Protein AF-A0A9P3HFX2-F1 (afdb_monomer)

Structure (mmCIF, N/CA/C/O backbone):
data_AF-A0A9P3HFX2-F1
#
_entry.id   AF-A0A9P3HFX2-F1
#
loop_
_atom_site.group_PDB
_atom_site.id
_atom_site.type_symbol
_atom_site.label_atom_id
_atom_site.label_alt_id
_atom_site.label_comp_id
_atom_site.label_asym_id
_atom_site.label_entity_id
_atom_site.label_seq_id
_atom_site.pdbx_PDB_ins_code
_atom_site.Cartn_x
_atom_site.Cartn_y
_atom_site.Cartn_z
_atom_site.occupancy
_atom_site.B_iso_or_equiv
_atom_site.auth_seq_id
_atom_site.auth_comp_id
_atom_site.auth_asym_id
_atom_site.auth_atom_id
_atom_site.pdbx_PDB_model_num
ATOM 1 N N . MET A 1 1 ? -32.493 13.112 -14.038 1.00 40.88 1 MET A N 1
ATOM 2 C CA . MET A 1 1 ? -32.419 11.735 -13.510 1.00 40.88 1 MET A CA 1
ATOM 3 C C . MET A 1 1 ? -31.552 11.767 -12.265 1.00 40.88 1 MET A C 1
ATOM 5 O O . MET A 1 1 ? -30.336 11.816 -12.373 1.00 40.88 1 MET A O 1
ATOM 9 N N . ALA A 1 2 ? -32.186 11.888 -11.099 1.00 40.88 2 ALA A N 1
ATOM 10 C CA . ALA A 1 2 ? -31.498 11.857 -9.817 1.00 40.88 2 ALA A CA 1
ATOM 11 C C . ALA A 1 2 ? -31.200 10.393 -9.487 1.00 40.88 2 ALA A C 1
ATOM 13 O O . ALA A 1 2 ? -32.121 9.595 -9.328 1.00 40.88 2 ALA A O 1
ATOM 14 N N . SER A 1 3 ? -29.918 10.034 -9.468 1.00 46.97 3 SER A N 1
ATOM 15 C CA . SER A 1 3 ? -29.491 8.712 -9.027 1.00 46.97 3 SER A CA 1
ATOM 16 C C . SER A 1 3 ? -29.589 8.672 -7.504 1.00 46.97 3 SER A C 1
ATOM 18 O O . SER A 1 3 ? -28.796 9.303 -6.805 1.00 46.97 3 SER A O 1
ATOM 20 N N . SER A 1 4 ? -30.615 7.982 -7.006 1.00 50.59 4 SER A N 1
ATOM 21 C CA . SER A 1 4 ? -30.762 7.591 -5.606 1.00 50.59 4 SER A CA 1
ATOM 22 C C . SER A 1 4 ? -29.589 6.698 -5.200 1.00 50.59 4 SER A C 1
ATOM 24 O O . SER A 1 4 ? -29.595 5.499 -5.465 1.00 50.59 4 SER A O 1
ATOM 26 N N . GLY A 1 5 ? -28.574 7.281 -4.563 1.00 40.09 5 GLY A N 1
ATOM 27 C CA . GLY A 1 5 ? -27.525 6.539 -3.868 1.00 40.09 5 GLY A CA 1
ATOM 28 C C . GLY A 1 5 ? -27.981 6.183 -2.453 1.00 40.09 5 GLY A C 1
ATOM 29 O O . GLY A 1 5 ? -28.254 7.070 -1.649 1.00 40.09 5 GLY A O 1
ATOM 30 N N . CYS A 1 6 ? -28.096 4.888 -2.166 1.00 38.00 6 CYS A N 1
ATOM 31 C CA . CYS A 1 6 ? -28.520 4.309 -0.891 1.00 38.00 6 CYS A CA 1
ATOM 32 C C . CYS A 1 6 ? -27.797 4.901 0.347 1.00 38.00 6 CYS A C 1
ATOM 34 O O . CYS A 1 6 ? -26.566 4.946 0.367 1.00 38.00 6 CYS A O 1
ATOM 36 N N . PRO A 1 7 ? -28.507 5.253 1.437 1.00 47.75 7 PRO A N 1
ATOM 37 C CA . PRO A 1 7 ? -27.913 5.883 2.621 1.00 47.75 7 PRO A CA 1
ATOM 38 C C . PRO A 1 7 ? -27.379 4.878 3.670 1.00 47.75 7 PRO A C 1
ATOM 40 O O . PRO A 1 7 ? -27.636 5.046 4.858 1.00 47.75 7 PRO A O 1
ATOM 43 N N . ALA A 1 8 ? -26.651 3.823 3.272 1.00 46.59 8 ALA A N 1
ATOM 44 C CA . ALA A 1 8 ? -26.233 2.762 4.214 1.00 46.59 8 ALA A CA 1
ATOM 45 C C . ALA A 1 8 ? -24.777 2.250 4.108 1.00 46.59 8 ALA A C 1
ATOM 47 O O . ALA A 1 8 ? -24.352 1.474 4.962 1.00 46.59 8 ALA A O 1
ATOM 48 N N . GLU A 1 9 ? -23.963 2.683 3.137 1.00 49.59 9 GLU A N 1
ATOM 49 C CA . GLU A 1 9 ? -22.568 2.198 3.011 1.00 49.59 9 GLU A CA 1
ATOM 50 C C . GLU A 1 9 ? -21.542 2.921 3.917 1.00 49.59 9 GLU A C 1
ATOM 52 O O . GLU A 1 9 ? -20.346 2.608 3.910 1.00 49.59 9 GLU A O 1
ATOM 57 N N . THR A 1 10 ? -21.993 3.870 4.738 1.00 57.50 10 THR A N 1
ATOM 58 C CA . THR A 1 10 ? -21.158 4.789 5.533 1.00 57.50 10 THR A CA 1
ATOM 59 C C . THR A 1 10 ? -21.077 4.463 7.026 1.00 57.50 10 THR A C 1
ATOM 61 O O . THR A 1 10 ? -20.661 5.316 7.799 1.00 57.50 10 THR A O 1
ATOM 64 N N . GLY A 1 11 ? -21.418 3.245 7.458 1.00 78.12 11 GLY A N 1
ATOM 65 C CA . GLY A 1 11 ? -21.451 2.899 8.888 1.00 78.12 11 GLY A CA 1
ATOM 66 C C . GLY A 1 11 ? -20.106 3.088 9.608 1.00 78.12 11 GLY A C 1
ATOM 67 O O . GLY A 1 11 ? -19.922 4.026 10.374 1.00 78.12 11 GLY A O 1
ATOM 68 N N . TRP A 1 12 ? -19.139 2.206 9.353 1.00 86.50 12 TRP A N 1
ATOM 69 C CA . TRP A 1 12 ? -17.859 2.210 10.080 1.00 86.50 12 TRP A CA 1
ATOM 70 C C . TRP A 1 12 ? -16.815 3.162 9.492 1.00 86.50 12 TRP A C 1
ATOM 72 O O . TRP A 1 12 ? -15.945 3.656 10.205 1.00 86.50 12 TRP A O 1
ATOM 82 N N . ARG A 1 13 ? -16.903 3.457 8.189 1.00 88.44 13 ARG A N 1
ATOM 83 C CA . ARG A 1 13 ? -15.972 4.374 7.515 1.00 88.44 13 ARG A CA 1
ATOM 84 C C . ARG A 1 13 ? -16.062 5.795 8.077 1.00 88.44 13 ARG A C 1
ATOM 86 O O . ARG A 1 13 ? -15.057 6.494 8.087 1.00 88.44 13 ARG A O 1
ATOM 93 N N . ALA A 1 14 ? -17.229 6.197 8.586 1.00 87.25 14 ALA A N 1
ATOM 94 C CA . ALA A 1 14 ? -17.415 7.484 9.252 1.00 87.25 14 ALA A CA 1
ATOM 95 C C . ALA A 1 14 ? -16.695 7.578 10.615 1.00 87.25 14 ALA A C 1
ATOM 97 O O . ALA A 1 14 ? -16.344 8.680 11.030 1.00 87.25 14 ALA A O 1
ATOM 98 N N . GLU A 1 15 ? -16.422 6.451 11.293 1.00 87.69 15 GLU A N 1
ATOM 99 C CA . GLU A 1 15 ? -15.640 6.432 12.546 1.00 87.69 15 GLU A CA 1
ATOM 100 C C . GLU A 1 15 ? -14.139 6.652 12.300 1.00 87.69 15 GLU A C 1
ATOM 102 O O . GLU A 1 15 ? -13.387 7.010 13.211 1.00 87.69 15 GLU A O 1
ATOM 107 N N . ILE A 1 16 ? -13.674 6.439 11.067 1.00 89.31 16 ILE A N 1
ATOM 108 C CA . ILE A 1 16 ? -12.268 6.593 10.720 1.00 89.31 16 ILE A CA 1
ATOM 109 C C . ILE A 1 16 ? -11.947 8.066 10.501 1.00 89.31 16 ILE A C 1
ATOM 111 O O . ILE A 1 16 ? -12.418 8.714 9.568 1.00 89.31 16 ILE A O 1
ATOM 115 N N . ASN A 1 17 ? -11.026 8.580 11.314 1.00 88.31 17 ASN A N 1
ATOM 116 C CA . ASN A 1 17 ? -10.442 9.890 11.076 1.00 88.31 17 ASN A CA 1
ATOM 117 C C . ASN A 1 17 ? -9.564 9.865 9.813 1.00 88.31 17 ASN A C 1
ATOM 119 O O . ASN A 1 17 ? -8.404 9.452 9.868 1.00 88.31 17 ASN A O 1
ATOM 123 N N . ALA A 1 18 ? -10.098 10.372 8.699 1.00 88.00 18 ALA A N 1
ATOM 124 C CA . ALA A 1 18 ? -9.414 10.452 7.407 1.00 88.00 18 ALA A CA 1
ATOM 125 C C . ALA A 1 18 ? -8.102 11.262 7.436 1.00 88.00 18 ALA A C 1
ATOM 127 O O . ALA A 1 18 ? -7.237 11.050 6.591 1.00 88.00 18 ALA A O 1
ATOM 128 N N . LYS A 1 19 ? -7.918 12.161 8.417 1.00 88.44 19 LYS A N 1
ATOM 129 C CA . LYS A 1 19 ? -6.675 12.937 8.581 1.00 88.44 19 LYS A CA 1
ATOM 130 C C . LYS A 1 19 ? -5.540 12.122 9.202 1.00 88.44 19 LYS A C 1
ATOM 132 O O . LYS A 1 19 ? -4.398 12.575 9.220 1.00 88.44 19 LYS A O 1
ATOM 137 N N . ARG A 1 20 ? -5.832 10.947 9.767 1.00 89.88 20 ARG A N 1
ATOM 138 C CA . ARG A 1 20 ? -4.813 10.105 10.391 1.0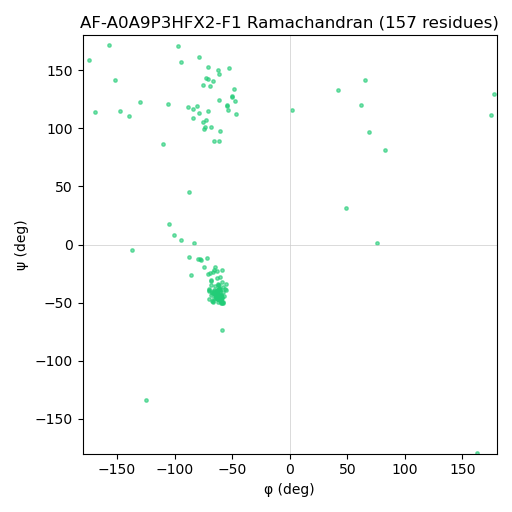0 89.88 20 ARG A CA 1
ATOM 139 C C . ARG A 1 20 ? -3.969 9.408 9.315 1.00 89.88 20 ARG A C 1
ATOM 141 O O . ARG A 1 20 ? -4.534 8.856 8.372 1.00 89.88 20 ARG A O 1
ATOM 148 N N . PRO A 1 21 ? -2.636 9.346 9.477 1.00 90.00 21 PRO A N 1
ATOM 149 C CA . PRO A 1 21 ? -1.768 8.613 8.562 1.00 90.00 21 PRO A CA 1
ATOM 150 C C . PRO A 1 21 ? -2.241 7.176 8.306 1.00 90.00 21 PRO A C 1
ATOM 152 O O . PRO A 1 21 ? -2.532 6.424 9.241 1.00 90.00 21 PRO A O 1
ATOM 155 N N . GLY A 1 22 ? -2.358 6.832 7.022 1.00 89.50 22 GLY A N 1
ATOM 156 C CA . GLY A 1 22 ? -2.805 5.521 6.553 1.00 89.50 22 GLY A CA 1
ATOM 157 C C . GLY A 1 22 ? -4.308 5.246 6.659 1.00 89.50 22 GLY A C 1
ATOM 158 O O . GLY A 1 22 ? -4.741 4.179 6.240 1.00 89.50 22 GLY A O 1
ATOM 159 N N . ALA A 1 23 ? -5.126 6.193 7.138 1.00 91.75 23 ALA A N 1
ATOM 160 C CA . ALA A 1 23 ? -6.588 6.048 7.175 1.00 91.75 23 ALA A CA 1
ATOM 161 C C . ALA A 1 23 ? -7.181 5.759 5.790 1.00 91.75 23 ALA A C 1
ATOM 163 O O . ALA A 1 23 ? -8.093 4.950 5.635 1.00 91.75 23 ALA A O 1
ATOM 164 N N . THR A 1 24 ? -6.620 6.406 4.775 1.00 91.56 24 THR A N 1
ATOM 165 C CA . THR A 1 24 ? -7.019 6.293 3.375 1.00 91.56 24 THR A CA 1
ATOM 166 C C . THR A 1 24 ? -6.886 4.875 2.819 1.00 91.56 24 THR A C 1
ATOM 168 O O . THR A 1 24 ? -7.690 4.514 1.968 1.00 91.56 24 THR A O 1
ATOM 171 N N . TYR A 1 25 ? -5.969 4.043 3.332 1.00 93.06 25 TYR A N 1
ATOM 172 C CA . TYR A 1 25 ? -5.906 2.618 2.975 1.00 93.06 25 TYR A CA 1
ATOM 173 C C . TYR A 1 25 ? -7.214 1.904 3.322 1.00 93.06 25 TYR A C 1
ATOM 175 O O . TYR A 1 25 ? -7.800 1.226 2.485 1.00 93.06 25 TYR A O 1
ATOM 183 N N . PHE A 1 26 ? -7.694 2.089 4.553 1.00 91.75 26 PHE A N 1
ATOM 184 C CA . PHE A 1 26 ? -8.910 1.441 5.038 1.00 91.75 26 PHE A CA 1
ATOM 185 C C . PHE A 1 26 ? -10.159 2.005 4.355 1.00 91.75 26 PHE A C 1
ATOM 187 O O . PHE A 1 26 ? -11.076 1.257 4.022 1.00 91.75 26 PHE A O 1
ATOM 194 N N . LEU A 1 27 ? -10.180 3.318 4.109 1.00 90.69 27 LEU A N 1
ATOM 195 C CA . LEU A 1 27 ? -11.290 3.995 3.436 1.00 90.69 27 LEU A CA 1
ATOM 196 C C . LEU A 1 27 ? -11.408 3.615 1.954 1.00 90.69 27 LEU A C 1
ATOM 198 O O . LEU A 1 27 ? -12.521 3.558 1.439 1.00 90.69 27 LEU A O 1
ATOM 202 N N . ALA A 1 28 ? -10.290 3.319 1.285 1.00 89.38 28 ALA A N 1
ATOM 203 C CA . ALA A 1 28 ? -10.265 2.914 -0.121 1.00 89.38 28 ALA A CA 1
ATOM 204 C C . ALA A 1 28 ? -10.804 1.493 -0.364 1.00 89.38 28 ALA A C 1
ATOM 206 O O . ALA A 1 28 ? -11.054 1.115 -1.509 1.00 89.38 28 ALA A O 1
ATOM 207 N N . GLN A 1 29 ? -11.004 0.687 0.683 1.00 87.50 29 GLN A N 1
ATOM 208 C CA . GLN A 1 29 ? -11.530 -0.667 0.529 1.00 87.50 29 GLN A CA 1
ATOM 209 C C . GLN A 1 29 ? -13.021 -0.607 0.210 1.00 87.50 29 GLN A C 1
ATOM 211 O O . GLN A 1 29 ? -13.828 -0.418 1.112 1.00 87.50 29 GLN A O 1
ATOM 216 N N . GLY A 1 30 ? -13.397 -0.773 -1.060 1.00 74.56 30 GLY A N 1
ATOM 217 C CA . GLY A 1 30 ? -14.795 -0.740 -1.515 1.00 74.56 30 GLY A CA 1
ATOM 218 C C . GLY A 1 30 ? -15.601 -2.016 -1.237 1.00 74.56 30 GLY A C 1
ATOM 219 O O . GLY A 1 30 ? -16.820 -1.995 -1.340 1.00 74.56 30 GLY A O 1
ATOM 220 N N . GLY A 1 31 ? -14.943 -3.117 -0.860 1.00 79.44 31 GLY A N 1
ATOM 221 C CA . GLY A 1 31 ? -15.574 -4.431 -0.693 1.00 79.44 31 GLY A CA 1
ATOM 222 C C . GLY A 1 31 ? -15.351 -5.049 0.686 1.00 79.44 31 GLY A C 1
ATOM 223 O O . GLY A 1 31 ? -15.500 -4.396 1.719 1.00 79.44 31 GLY A O 1
ATOM 224 N N . ARG A 1 32 ? -14.990 -6.339 0.708 1.00 81.88 32 ARG A N 1
ATOM 225 C CA . ARG A 1 32 ? -14.655 -7.043 1.949 1.00 81.88 32 ARG A CA 1
ATOM 226 C C . ARG A 1 32 ? -13.446 -6.382 2.604 1.00 81.88 32 ARG A C 1
ATOM 228 O O . ARG A 1 32 ? -12.377 -6.312 2.011 1.00 81.88 32 ARG A O 1
ATOM 235 N N . LEU A 1 33 ? -13.637 -5.982 3.852 1.00 87.00 33 LEU A N 1
ATOM 236 C CA . LEU A 1 33 ? -12.595 -5.500 4.745 1.00 87.00 33 LEU A CA 1
ATOM 237 C C . LEU A 1 33 ? -11.452 -6.521 4.850 1.00 87.00 33 LEU A C 1
ATOM 239 O O . LEU A 1 33 ? -11.669 -7.659 5.281 1.00 87.00 33 LEU A O 1
ATOM 243 N N . ARG A 1 34 ? -10.245 -6.115 4.453 1.00 90.69 34 ARG A N 1
ATOM 244 C CA . ARG A 1 34 ? -9.019 -6.919 4.526 1.00 90.69 34 ARG A CA 1
ATOM 245 C C . ARG A 1 34 ? -7.930 -6.099 5.191 1.00 90.69 34 ARG A C 1
ATOM 247 O O . ARG A 1 34 ? -7.592 -5.016 4.739 1.00 90.69 34 ARG A O 1
ATOM 254 N N . PHE A 1 35 ? -7.382 -6.613 6.280 1.00 94.00 35 PHE A N 1
ATOM 255 C CA . PHE A 1 35 ? -6.278 -5.969 6.976 1.00 94.00 35 PHE A CA 1
ATOM 256 C C . PHE A 1 35 ? -5.020 -6.802 6.776 1.00 94.00 35 PHE A C 1
ATOM 258 O O . PHE A 1 35 ? -4.706 -7.677 7.587 1.00 94.00 35 PHE A O 1
ATOM 265 N N . ASP A 1 36 ? -4.327 -6.540 5.670 1.00 93.81 36 ASP A N 1
ATOM 266 C CA . ASP A 1 36 ? -3.071 -7.202 5.340 1.00 93.81 36 ASP A CA 1
ATOM 267 C C . ASP A 1 36 ? -1.894 -6.235 5.554 1.00 93.81 36 ASP A C 1
ATOM 269 O O . ASP A 1 36 ? -1.858 -5.167 4.935 1.00 93.81 36 ASP A O 1
ATOM 273 N N . PRO A 1 37 ? -0.921 -6.568 6.423 1.00 94.12 37 PRO A N 1
ATOM 274 C CA . PRO A 1 37 ? 0.261 -5.736 6.593 1.00 94.12 37 PRO A CA 1
ATOM 275 C C . PRO A 1 37 ? 1.059 -5.556 5.295 1.00 94.12 37 PRO A C 1
ATOM 277 O O . PRO A 1 37 ? 1.638 -4.489 5.124 1.00 94.12 37 PRO A O 1
ATOM 280 N N . ALA A 1 38 ? 1.099 -6.540 4.389 1.00 92.06 38 ALA A N 1
ATOM 281 C CA . ALA A 1 38 ? 1.837 -6.425 3.129 1.00 92.06 38 ALA A CA 1
ATOM 282 C C . ALA A 1 38 ? 1.210 -5.369 2.207 1.00 92.06 38 ALA A C 1
ATOM 284 O O . ALA A 1 38 ? 1.902 -4.449 1.772 1.00 92.06 38 ALA A O 1
ATOM 285 N N . GLU A 1 39 ? -0.110 -5.437 2.002 1.00 92.25 39 GLU A N 1
ATOM 286 C CA . GLU A 1 39 ? -0.853 -4.432 1.229 1.00 92.25 39 GLU A CA 1
ATOM 287 C C . GLU A 1 39 ? -0.748 -3.043 1.873 1.00 92.25 39 GLU A C 1
ATOM 289 O O . GLU A 1 39 ? -0.625 -2.033 1.182 1.00 92.25 39 GLU A O 1
ATOM 294 N N . TYR A 1 40 ? -0.763 -2.971 3.208 1.00 93.81 40 TYR A N 1
ATOM 295 C CA . TYR A 1 40 ? -0.601 -1.706 3.918 1.00 93.81 40 TYR A CA 1
ATOM 296 C C . TYR A 1 40 ? 0.787 -1.090 3.713 1.00 93.81 40 TYR A C 1
ATOM 298 O O . TYR A 1 40 ? 0.901 0.122 3.524 1.00 93.81 40 TYR A O 1
ATOM 306 N N . ILE A 1 41 ? 1.850 -1.902 3.746 1.00 92.75 41 ILE A N 1
ATOM 307 C CA . ILE A 1 41 ? 3.221 -1.441 3.485 1.00 92.75 41 ILE A CA 1
ATOM 308 C C . ILE A 1 41 ? 3.331 -0.904 2.059 1.00 92.75 41 ILE A C 1
ATOM 310 O O . ILE A 1 41 ? 3.850 0.198 1.864 1.00 92.75 41 ILE A O 1
ATOM 314 N N . GLU A 1 42 ? 2.804 -1.646 1.087 1.00 90.81 42 GLU A N 1
ATOM 315 C CA . GLU A 1 42 ? 2.784 -1.242 -0.317 1.00 90.81 42 GLU A CA 1
ATOM 316 C C . GLU A 1 42 ? 2.014 0.070 -0.508 1.00 90.81 42 GLU A C 1
ATOM 318 O O . GLU A 1 42 ? 2.549 1.021 -1.079 1.00 90.81 42 GLU A O 1
ATOM 323 N N . TYR A 1 43 ? 0.817 0.182 0.075 1.00 90.88 43 TYR A N 1
ATOM 324 C CA . TYR A 1 43 ? 0.016 1.406 0.039 1.00 90.88 43 TYR A CA 1
ATOM 325 C C . 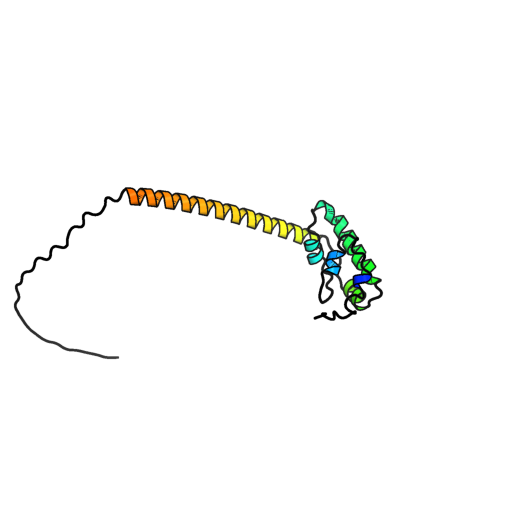TYR A 1 43 ? 0.762 2.611 0.617 1.00 90.88 43 TYR A C 1
ATOM 327 O O . TYR A 1 43 ? 0.724 3.710 0.062 1.00 90.88 43 TYR A O 1
ATOM 335 N N . ARG A 1 44 ? 1.432 2.430 1.760 1.00 89.06 44 ARG A N 1
ATOM 336 C CA . ARG A 1 44 ? 2.153 3.526 2.412 1.00 89.06 44 ARG A CA 1
ATOM 337 C C . ARG A 1 44 ? 3.400 3.922 1.624 1.00 89.06 44 ARG A C 1
ATOM 339 O O . ARG A 1 44 ? 3.801 5.077 1.737 1.00 89.06 44 ARG A O 1
ATOM 346 N N . SER A 1 45 ? 3.969 3.009 0.827 1.00 81.88 45 SER A N 1
ATOM 347 C CA . SER A 1 45 ? 5.086 3.262 -0.096 1.00 81.88 45 SER A CA 1
ATOM 348 C C . SER A 1 45 ? 6.260 4.020 0.546 1.00 81.88 45 SER A C 1
ATOM 350 O O . SER A 1 45 ? 6.958 4.791 -0.110 1.00 81.88 45 SER A O 1
ATOM 352 N N . LEU A 1 46 ? 6.486 3.819 1.848 1.00 70.56 46 LEU A N 1
ATOM 353 C CA . LEU A 1 46 ? 7.410 4.660 2.602 1.00 70.56 46 LEU A CA 1
ATOM 354 C C . LEU A 1 46 ? 8.882 4.291 2.369 1.00 70.56 46 LEU A C 1
ATOM 356 O O . LEU A 1 46 ? 9.235 3.191 1.931 1.00 70.56 46 LEU A O 1
ATOM 360 N N . GLU A 1 47 ? 9.752 5.241 2.703 1.00 70.38 47 GLU A N 1
ATOM 361 C CA . GLU A 1 47 ? 11.196 5.044 2.785 1.00 70.38 47 GLU A CA 1
ATOM 362 C C . GLU A 1 47 ? 11.582 4.175 3.991 1.00 70.38 47 GLU A C 1
ATOM 364 O O . GLU A 1 47 ? 10.898 4.154 5.022 1.00 70.38 47 GLU A O 1
ATOM 369 N N . ARG A 1 48 ? 12.719 3.476 3.872 1.00 67.75 48 ARG A N 1
ATOM 370 C CA . ARG A 1 48 ? 13.188 2.459 4.833 1.00 67.75 48 ARG A CA 1
ATOM 371 C C . ARG A 1 48 ? 13.308 2.974 6.271 1.00 67.75 48 ARG A C 1
ATOM 373 O O . ARG A 1 48 ? 13.013 2.242 7.220 1.00 67.75 48 ARG A O 1
ATOM 380 N N . GLU A 1 49 ? 13.669 4.242 6.422 1.00 63.53 49 GLU A N 1
ATOM 381 C CA . GLU A 1 49 ? 13.883 4.939 7.697 1.00 63.53 49 GLU A CA 1
ATOM 382 C C . GLU A 1 49 ? 12.602 5.065 8.539 1.00 63.53 49 GLU A C 1
ATOM 384 O O . GLU A 1 49 ? 12.650 5.189 9.761 1.00 63.53 49 GLU A O 1
ATOM 389 N N . SER A 1 50 ? 11.432 4.929 7.913 1.00 81.19 50 SER A N 1
ATOM 390 C CA . SER A 1 50 ? 10.128 5.041 8.576 1.00 81.19 50 SER A CA 1
ATOM 391 C C . SER A 1 50 ? 9.524 3.700 9.029 1.00 81.19 50 SER A C 1
ATOM 393 O O . SER A 1 50 ? 8.406 3.660 9.548 1.00 81.19 50 SER A O 1
ATOM 395 N N . SER A 1 51 ? 10.245 2.586 8.867 1.00 84.44 51 SER A N 1
ATOM 396 C CA . SER A 1 51 ? 9.754 1.226 9.157 1.00 84.44 51 SER A CA 1
ATOM 397 C C . SER A 1 51 ? 9.225 1.037 10.589 1.00 84.44 51 SER A C 1
ATOM 399 O O . SER A 1 51 ? 8.189 0.399 10.800 1.00 84.44 51 SER A O 1
ATOM 401 N N . VAL A 1 52 ? 9.882 1.641 11.585 1.00 85.88 52 VAL A N 1
ATOM 402 C CA . VAL A 1 52 ? 9.427 1.622 12.988 1.00 85.88 52 VAL A CA 1
ATOM 403 C C . VAL A 1 52 ? 8.111 2.384 13.151 1.00 85.88 52 VAL A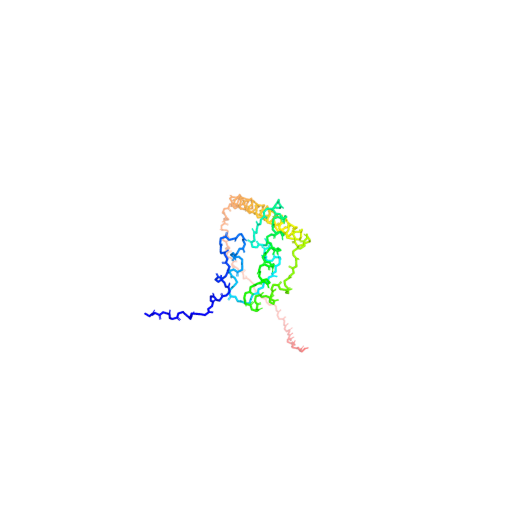 C 1
ATOM 405 O O . VAL A 1 52 ? 7.201 1.916 13.843 1.00 85.88 52 VAL A O 1
ATOM 408 N N . THR A 1 53 ? 7.989 3.540 12.496 1.00 88.81 53 THR A N 1
ATOM 409 C CA . THR A 1 53 ? 6.765 4.348 12.487 1.00 88.81 53 THR A CA 1
ATOM 410 C C . THR A 1 53 ? 5.616 3.563 11.875 1.00 88.81 53 THR A C 1
ATOM 412 O O . THR A 1 53 ? 4.548 3.496 12.476 1.00 88.81 53 THR A O 1
ATOM 415 N N . LEU A 1 54 ? 5.855 2.884 10.754 1.00 91.12 54 LEU A N 1
ATOM 416 C CA . LEU A 1 54 ? 4.848 2.091 10.057 1.00 91.12 54 LEU A CA 1
ATOM 417 C C . LEU A 1 54 ? 4.322 0.928 10.910 1.00 91.12 54 LEU A C 1
ATOM 419 O O . LEU A 1 54 ? 3.111 0.737 11.025 1.00 91.12 54 LEU A O 1
ATOM 423 N N . ARG A 1 55 ? 5.212 0.202 11.599 1.00 92.12 55 ARG A N 1
ATOM 424 C CA . ARG A 1 55 ? 4.809 -0.863 12.535 1.00 92.12 55 ARG A CA 1
ATOM 425 C C . ARG A 1 55 ? 3.968 -0.332 13.691 1.00 92.12 55 ARG A C 1
ATOM 427 O O . ARG A 1 55 ? 2.968 -0.953 14.058 1.00 92.12 55 ARG A O 1
ATOM 434 N N . ARG A 1 56 ? 4.360 0.805 14.278 1.00 92.69 56 ARG A N 1
ATOM 435 C CA . ARG A 1 56 ? 3.598 1.454 15.360 1.00 92.69 56 ARG A CA 1
ATOM 436 C C . ARG A 1 56 ? 2.238 1.939 14.866 1.00 92.69 56 ARG A C 1
ATOM 438 O O . ARG A 1 56 ? 1.242 1.734 15.553 1.00 92.69 56 ARG A O 1
ATOM 445 N N . GLU A 1 57 ? 2.197 2.544 13.685 1.00 93.88 57 GLU A N 1
ATOM 446 C CA . GLU A 1 57 ? 0.984 3.025 13.023 1.00 93.88 57 GLU A CA 1
ATOM 447 C C . GLU A 1 57 ? 0.003 1.871 12.782 1.00 93.88 57 GLU A C 1
ATOM 449 O O . GLU A 1 57 ? -1.142 1.950 13.229 1.00 93.88 57 GLU A O 1
ATOM 454 N N . TRP A 1 58 ? 0.471 0.766 12.190 1.00 95.25 58 TRP A N 1
ATOM 455 C CA . TRP A 1 58 ? -0.321 -0.446 11.962 1.00 95.25 58 TRP A CA 1
ATOM 456 C C . TRP A 1 58 ? -0.854 -1.048 13.263 1.00 95.25 58 TRP A C 1
ATOM 458 O O . TRP A 1 58 ? -2.050 -1.298 13.400 1.00 95.25 58 TRP A O 1
ATOM 468 N N . ALA A 1 59 ? 0.012 -1.226 14.265 1.00 95.31 59 ALA A N 1
ATOM 469 C CA . ALA A 1 59 ? -0.399 -1.759 15.562 1.00 95.31 59 ALA A CA 1
ATOM 470 C C . ALA A 1 59 ? -1.429 -0.857 16.258 1.00 95.31 59 ALA A C 1
ATOM 472 O O . ALA A 1 59 ? -2.328 -1.348 16.944 1.00 95.31 59 ALA A O 1
ATOM 473 N N . LYS A 1 60 ? -1.311 0.465 16.088 1.00 95.31 60 LYS A N 1
ATOM 474 C CA . LYS A 1 60 ? -2.293 1.424 16.592 1.00 95.31 60 LYS A CA 1
ATOM 475 C C . LYS A 1 60 ? -3.615 1.289 15.836 1.00 95.31 60 LYS A C 1
ATOM 477 O O . LYS A 1 60 ? -4.657 1.269 16.474 1.00 95.31 60 LYS A O 1
ATOM 482 N N . TRP A 1 61 ? -3.590 1.147 14.511 1.00 95.44 61 TRP A N 1
ATOM 483 C CA . TRP A 1 61 ? -4.804 0.919 13.721 1.00 95.44 61 TRP A CA 1
ATOM 484 C C . TRP A 1 61 ? -5.541 -0.346 14.145 1.00 95.44 61 TRP A C 1
ATOM 486 O O . TRP A 1 61 ? -6.722 -0.264 14.456 1.00 95.44 61 TRP A O 1
ATOM 496 N N . LEU A 1 62 ? -4.853 -1.484 14.254 1.00 95.88 62 LEU A N 1
ATOM 497 C CA . LEU A 1 62 ? -5.491 -2.733 14.682 1.00 95.88 62 LEU A CA 1
ATOM 498 C C . LEU A 1 62 ? -6.093 -2.635 16.087 1.00 95.88 62 LEU A C 1
ATOM 500 O O . LEU A 1 62 ? -7.172 -3.164 16.333 1.00 95.88 62 LEU A O 1
ATOM 504 N N . ARG A 1 63 ? -5.422 -1.933 17.007 1.00 95.81 63 ARG A N 1
ATOM 505 C CA . ARG A 1 63 ? -5.943 -1.694 18.358 1.00 95.81 63 ARG A CA 1
ATOM 506 C C . ARG A 1 63 ? -7.226 -0.871 18.336 1.00 95.81 63 ARG A C 1
ATOM 508 O O . ARG A 1 63 ? -8.182 -1.233 19.009 1.00 95.81 63 ARG A O 1
ATOM 515 N N . ASP A 1 64 ? -7.240 0.212 17.570 1.00 94.50 64 ASP A N 1
ATOM 516 C CA . ASP A 1 64 ? -8.390 1.111 17.513 1.00 94.50 64 ASP A CA 1
ATOM 517 C C . ASP A 1 64 ? -9.569 0.442 16.790 1.00 94.50 64 ASP A C 1
ATOM 519 O O . ASP A 1 64 ? -10.701 0.508 17.258 1.00 94.50 64 ASP A O 1
ATOM 523 N N . LEU A 1 65 ? -9.300 -0.295 15.707 1.00 93.44 65 LEU A N 1
ATOM 524 C CA . LEU A 1 65 ? -10.312 -1.040 14.950 1.00 93.44 65 LEU A CA 1
ATOM 525 C C . LEU A 1 65 ? -10.879 -2.232 15.740 1.00 93.44 65 LEU A C 1
ATOM 527 O O . LEU A 1 65 ? -12.061 -2.540 15.606 1.00 93.44 65 LEU A O 1
ATOM 531 N N . ASN A 1 66 ? -10.089 -2.853 16.624 1.00 94.88 66 ASN A N 1
ATOM 532 C CA . ASN A 1 66 ? -10.587 -3.853 17.579 1.00 94.88 66 ASN A CA 1
ATOM 533 C C . ASN A 1 66 ? -11.605 -3.281 18.574 1.00 94.88 66 ASN A C 1
ATOM 535 O O . ASN A 1 66 ? -12.413 -4.037 19.108 1.00 94.88 66 ASN A O 1
ATOM 539 N N . ASN A 1 67 ? -11.593 -1.966 18.793 1.00 93.50 67 ASN A N 1
ATOM 540 C CA . ASN A 1 67 ? -12.534 -1.266 19.663 1.00 93.50 67 ASN A CA 1
ATOM 541 C C . ASN A 1 67 ? -13.663 -0.566 18.884 1.00 93.50 67 ASN A C 1
ATOM 543 O O . ASN A 1 67 ? -14.431 0.181 19.484 1.00 93.50 67 ASN A O 1
ATOM 547 N N . SER A 1 68 ? -13.779 -0.781 17.567 1.00 93.06 68 SER A N 1
ATOM 548 C CA . SER A 1 68 ? -14.863 -0.195 16.766 1.00 93.06 68 SER A CA 1
ATOM 549 C C . SER A 1 68 ? -16.230 -0.692 17.242 1.00 93.06 68 SER A C 1
ATOM 551 O O . SER A 1 68 ? -16.365 -1.829 17.706 1.00 93.06 68 SER A O 1
ATOM 553 N N . SER A 1 69 ? -17.271 0.128 17.084 1.00 93.44 69 SER A N 1
ATOM 554 C CA . SER A 1 69 ? -18.651 -0.268 17.391 1.00 93.44 69 SER A CA 1
ATOM 555 C C . SER A 1 69 ? -19.161 -1.379 16.455 1.00 93.44 69 SER A C 1
ATOM 557 O O . SER A 1 69 ? -20.023 -2.181 16.832 1.00 93.44 69 SER A O 1
ATOM 559 N N . PHE A 1 70 ? -18.546 -1.525 15.279 1.00 91.50 70 PHE A N 1
ATOM 560 C CA . PHE A 1 70 ? -18.957 -2.451 14.233 1.00 91.50 70 PHE A CA 1
ATOM 561 C C . PHE A 1 70 ? -18.318 -3.833 14.384 1.00 91.50 70 PHE A C 1
ATOM 563 O O . PHE A 1 70 ? -17.104 -4.007 14.275 1.00 91.50 70 PHE A O 1
ATOM 570 N N . GLU A 1 71 ? -19.152 -4.858 14.565 1.00 92.75 71 GLU A N 1
ATOM 571 C CA . GLU A 1 71 ? -18.677 -6.220 14.822 1.00 92.75 71 GLU A CA 1
ATOM 572 C C . GLU A 1 71 ? -17.804 -6.780 13.692 1.00 92.75 71 GLU A C 1
ATOM 574 O O . GLU A 1 71 ? -16.754 -7.365 13.953 1.00 92.75 71 GLU A O 1
ATOM 579 N N . HIS A 1 72 ? -18.198 -6.575 12.433 1.00 91.44 72 HIS A N 1
ATOM 580 C CA . HIS A 1 72 ? -17.425 -7.057 11.289 1.00 91.44 72 HIS A CA 1
ATOM 581 C C . HIS A 1 72 ? -16.027 -6.414 11.223 1.00 91.44 72 HIS A C 1
ATOM 583 O O . HIS A 1 72 ? -15.071 -7.098 10.869 1.00 91.44 72 HIS A O 1
ATOM 589 N N . VAL A 1 73 ? -15.881 -5.146 11.632 1.00 93.19 73 VAL A N 1
ATOM 590 C CA . VAL A 1 73 ? -14.578 -4.465 11.731 1.00 93.19 73 VAL A CA 1
ATOM 591 C C . VAL A 1 73 ? -13.735 -5.091 12.833 1.00 93.19 73 VAL A C 1
ATOM 593 O O . VAL A 1 73 ? -12.589 -5.458 12.575 1.00 93.19 73 VAL A O 1
ATOM 596 N N . ARG A 1 74 ? -14.309 -5.289 14.029 1.00 95.31 74 ARG A N 1
ATOM 597 C CA . ARG A 1 74 ? -13.609 -5.932 15.152 1.00 95.31 74 ARG A CA 1
ATOM 598 C C . ARG A 1 74 ? -13.141 -7.340 14.801 1.00 95.31 74 ARG A C 1
ATOM 600 O O . ARG A 1 74 ? -11.992 -7.681 15.057 1.00 95.31 74 ARG A O 1
ATOM 607 N N . ARG A 1 75 ? -14.001 -8.157 14.181 1.00 94.44 75 ARG A N 1
ATOM 608 C CA . ARG A 1 75 ? -13.643 -9.523 13.764 1.00 94.44 75 ARG A CA 1
ATOM 609 C C . ARG A 1 75 ? -12.486 -9.512 12.761 1.00 94.44 75 ARG A C 1
ATOM 611 O O . ARG A 1 75 ? -11.554 -10.298 12.910 1.00 94.44 75 ARG A O 1
ATOM 618 N N . THR A 1 76 ? -12.509 -8.612 11.776 1.00 94.12 76 THR A N 1
ATOM 619 C CA . THR A 1 76 ? -11.409 -8.488 10.805 1.00 94.12 76 THR A CA 1
ATOM 620 C C . THR A 1 76 ? -10.126 -7.975 11.465 1.00 94.12 76 THR A C 1
ATOM 622 O O . THR A 1 76 ? -9.055 -8.498 11.173 1.00 94.12 76 THR A O 1
ATOM 625 N N . ALA A 1 77 ? -10.211 -7.004 12.380 1.00 94.62 77 ALA A N 1
ATOM 626 C CA . ALA A 1 77 ? -9.070 -6.479 13.142 1.00 94.62 77 ALA A CA 1
ATOM 627 C C . ALA A 1 77 ? -8.429 -7.546 14.036 1.00 94.62 77 ALA A C 1
ATOM 629 O O . ALA A 1 77 ? -7.203 -7.648 14.082 1.00 94.62 77 ALA A O 1
ATOM 630 N N . ALA A 1 78 ? -9.240 -8.389 14.672 1.00 94.69 78 ALA A N 1
ATOM 631 C CA . ALA A 1 78 ? -8.767 -9.495 15.495 1.00 94.69 78 ALA A CA 1
ATOM 632 C C . ALA A 1 78 ? -8.091 -10.594 14.659 1.00 94.69 78 ALA A C 1
ATOM 634 O O . ALA A 1 78 ? -7.121 -11.199 15.109 1.00 94.69 78 ALA A O 1
ATOM 635 N N . ALA A 1 79 ? -8.577 -10.829 13.436 1.00 94.94 79 ALA A N 1
ATOM 636 C CA . ALA A 1 79 ? -7.987 -11.777 12.491 1.00 94.94 79 ALA A CA 1
ATOM 637 C C . ALA A 1 79 ? -6.760 -11.220 11.742 1.00 94.94 79 ALA A C 1
ATOM 639 O O . ALA A 1 79 ? -6.044 -11.974 11.078 1.00 94.94 79 ALA A O 1
ATOM 640 N N . ALA A 1 80 ? -6.520 -9.909 11.813 1.00 95.25 80 ALA A N 1
ATOM 641 C CA . ALA A 1 80 ? -5.436 -9.257 11.098 1.00 95.25 80 ALA A CA 1
ATOM 642 C C . ALA A 1 80 ? -4.069 -9.699 11.623 1.00 95.25 80 ALA A C 1
ATOM 644 O O . ALA A 1 80 ? -3.830 -9.822 12.829 1.00 95.25 80 ALA A O 1
ATOM 645 N N . ARG A 1 81 ? -3.119 -9.878 10.705 1.00 94.88 81 ARG A N 1
ATOM 646 C CA . ARG A 1 81 ? -1.748 -10.228 11.074 1.00 94.88 81 ARG A CA 1
ATOM 647 C C . ARG A 1 81 ? -1.036 -9.024 11.680 1.00 94.88 81 ARG A C 1
ATOM 649 O O . ARG A 1 81 ? -1.167 -7.881 11.232 1.00 94.88 81 ARG A O 1
ATOM 656 N N . ARG A 1 82 ? -0.202 -9.290 12.685 1.00 94.12 82 ARG A N 1
ATOM 657 C CA . ARG A 1 82 ? 0.755 -8.293 13.171 1.00 94.12 82 ARG A CA 1
ATOM 658 C C . ARG A 1 82 ? 1.827 -8.074 12.107 1.00 94.12 82 ARG A C 1
ATOM 660 O O . ARG A 1 82 ? 2.351 -9.031 11.547 1.00 94.12 82 ARG A O 1
ATOM 667 N N . MET A 1 83 ? 2.181 -6.814 11.874 1.00 94.88 83 MET A N 1
ATOM 668 C CA . MET A 1 83 ? 3.299 -6.468 11.002 1.00 94.88 83 MET A CA 1
ATOM 669 C C . MET A 1 83 ? 4.623 -6.836 11.684 1.00 94.88 83 MET A C 1
ATOM 671 O O . MET A 1 83 ? 4.978 -6.278 12.730 1.00 94.88 83 MET A O 1
ATOM 675 N N . THR A 1 84 ? 5.332 -7.791 11.089 1.00 93.56 84 THR A N 1
ATOM 676 C CA . THR A 1 84 ? 6.665 -8.243 11.519 1.00 93.56 84 THR A CA 1
ATOM 677 C C . THR A 1 84 ? 7.765 -7.557 10.712 1.00 93.56 84 THR A C 1
ATOM 679 O O . THR A 1 84 ? 7.487 -6.872 9.727 1.00 93.56 84 THR A O 1
ATOM 682 N N . GLN A 1 85 ? 9.014 -7.738 11.144 1.00 91.50 85 GLN A N 1
ATOM 683 C CA . GLN A 1 85 ? 10.175 -7.264 10.396 1.00 91.50 85 GLN A CA 1
ATOM 684 C C . GLN A 1 85 ? 10.274 -7.949 9.024 1.00 91.50 85 GLN A C 1
ATOM 686 O O . GLN A 1 85 ? 10.481 -7.262 8.033 1.00 91.50 85 GLN A O 1
ATOM 691 N N . ASP A 1 86 ? 9.976 -9.248 8.944 1.00 92.94 86 ASP A N 1
ATOM 692 C CA . ASP A 1 86 ? 10.025 -10.005 7.686 1.00 92.94 86 ASP A CA 1
ATOM 693 C C . ASP A 1 86 ? 9.115 -9.423 6.598 1.00 92.94 86 ASP A C 1
ATOM 695 O O . ASP A 1 86 ? 9.482 -9.407 5.430 1.00 92.94 86 ASP A O 1
ATOM 699 N N . HIS A 1 87 ? 7.936 -8.897 6.956 1.00 92.88 87 HIS A N 1
ATOM 700 C CA . HIS A 1 87 ? 7.055 -8.247 5.976 1.00 92.88 87 HIS A CA 1
ATOM 701 C C . HIS A 1 87 ? 7.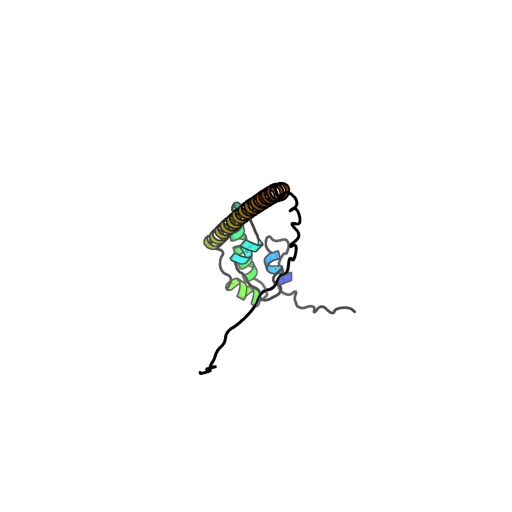722 -7.017 5.344 1.00 92.88 87 HIS A C 1
ATOM 703 O O . HIS A 1 87 ? 7.591 -6.786 4.143 1.00 92.88 87 HIS A O 1
ATOM 709 N N . LEU A 1 88 ? 8.441 -6.234 6.152 1.00 91.62 88 LEU A N 1
ATOM 710 C CA . LEU A 1 88 ? 9.169 -5.055 5.691 1.00 91.62 88 LEU A CA 1
ATOM 711 C C . LEU A 1 88 ? 10.373 -5.464 4.849 1.00 91.62 88 LEU A C 1
ATOM 713 O O . LEU A 1 88 ? 10.572 -4.921 3.766 1.00 91.62 88 LEU A O 1
ATOM 717 N N . ASP A 1 89 ? 11.155 -6.425 5.335 1.00 90.69 89 ASP A N 1
ATOM 718 C CA . ASP A 1 89 ? 12.355 -6.897 4.650 1.00 90.69 89 ASP A CA 1
ATOM 719 C C . ASP A 1 89 ? 11.994 -7.489 3.287 1.00 90.69 89 ASP A C 1
ATOM 721 O O . ASP A 1 89 ? 12.580 -7.093 2.281 1.00 90.69 89 ASP A O 1
ATOM 725 N N . ASN A 1 90 ? 10.954 -8.326 3.225 1.00 92.44 90 ASN A N 1
ATOM 726 C CA . ASN A 1 90 ? 10.437 -8.870 1.971 1.00 92.44 90 ASN A CA 1
ATOM 727 C C . ASN A 1 90 ? 9.992 -7.761 1.014 1.00 92.44 90 ASN A C 1
ATOM 729 O O . ASN A 1 90 ? 10.368 -7.791 -0.153 1.00 92.44 90 ASN A O 1
ATOM 733 N N . TYR A 1 91 ? 9.257 -6.752 1.493 1.00 91.69 91 TYR A N 1
ATOM 734 C CA . TYR A 1 91 ? 8.853 -5.620 0.657 1.00 91.69 91 TYR A CA 1
ATOM 735 C C . TYR A 1 91 ? 10.057 -4.857 0.082 1.00 91.69 91 TYR A C 1
ATOM 737 O O . TYR A 1 91 ? 10.088 -4.548 -1.111 1.00 91.69 91 TYR A O 1
ATOM 745 N N . TYR A 1 92 ? 11.075 -4.566 0.898 1.00 89.75 92 TYR A N 1
ATOM 746 C CA . TYR A 1 92 ? 12.259 -3.842 0.428 1.00 89.75 92 TYR A CA 1
ATOM 747 C C . TYR A 1 92 ? 13.120 -4.677 -0.517 1.00 89.75 92 TYR A C 1
ATOM 749 O O . TYR A 1 92 ? 13.604 -4.135 -1.511 1.00 89.75 92 TYR A O 1
ATOM 757 N N . ILE A 1 93 ? 13.288 -5.974 -0.248 1.00 91.50 93 ILE A N 1
ATOM 758 C CA . ILE A 1 93 ? 13.960 -6.903 -1.164 1.00 91.50 93 ILE A CA 1
ATOM 759 C C . ILE A 1 93 ? 13.238 -6.895 -2.509 1.00 91.50 93 ILE A C 1
ATOM 761 O O . ILE A 1 93 ? 13.868 -6.667 -3.541 1.00 91.50 93 ILE A O 1
ATOM 765 N N . ASP A 1 94 ? 11.916 -7.058 -2.502 1.00 91.31 94 ASP A N 1
ATOM 766 C CA . ASP A 1 94 ? 11.118 -7.123 -3.723 1.00 91.31 94 ASP A CA 1
ATOM 767 C C . ASP A 1 94 ? 11.184 -5.804 -4.510 1.00 91.31 94 ASP A C 1
ATOM 769 O O . ASP A 1 94 ? 11.351 -5.801 -5.731 1.00 91.31 94 ASP A O 1
ATOM 773 N N . ARG A 1 95 ? 11.175 -4.664 -3.808 1.00 89.69 95 ARG A N 1
ATOM 774 C CA . ARG A 1 95 ? 11.361 -3.333 -4.402 1.00 89.69 95 ARG A CA 1
ATOM 775 C C . ARG A 1 95 ? 12.747 -3.160 -5.030 1.00 89.69 95 ARG A C 1
ATOM 777 O O . ARG A 1 95 ? 12.839 -2.631 -6.137 1.00 89.69 95 ARG A O 1
ATOM 784 N N . ILE A 1 96 ? 13.815 -3.600 -4.361 1.00 90.81 96 ILE A N 1
ATOM 785 C CA . ILE A 1 96 ? 15.190 -3.543 -4.889 1.00 90.81 96 ILE A CA 1
ATOM 786 C C . ILE A 1 96 ? 15.319 -4.430 -6.128 1.00 90.81 96 ILE A C 1
ATOM 788 O O . ILE A 1 96 ? 15.855 -3.990 -7.144 1.00 90.81 96 ILE A O 1
ATOM 792 N N . VAL A 1 97 ? 14.788 -5.653 -6.073 1.00 94.19 97 VAL A N 1
ATOM 793 C CA . VAL A 1 97 ? 14.810 -6.596 -7.198 1.00 94.19 97 VAL A CA 1
ATOM 794 C C . VAL A 1 97 ? 14.028 -6.040 -8.386 1.00 94.19 97 VAL A C 1
ATOM 796 O O . VAL A 1 97 ? 14.533 -6.066 -9.507 1.00 94.19 97 VAL A O 1
ATOM 799 N N . LYS A 1 98 ? 12.824 -5.499 -8.163 1.00 92.00 98 LYS A N 1
ATOM 800 C CA . LYS A 1 98 ? 12.018 -4.851 -9.210 1.00 92.00 98 LYS A CA 1
ATOM 801 C C . LYS A 1 98 ? 12.754 -3.671 -9.836 1.00 92.00 98 LYS A C 1
ATOM 803 O O . LYS A 1 98 ? 12.835 -3.610 -11.058 1.00 92.00 98 LYS A O 1
ATOM 808 N N . LYS A 1 99 ? 13.349 -2.790 -9.024 1.00 91.88 99 LYS A N 1
ATOM 809 C CA . LYS A 1 99 ? 14.156 -1.670 -9.527 1.00 91.88 99 LYS A CA 1
ATOM 810 C C . LYS A 1 99 ? 15.317 -2.169 -10.386 1.00 91.88 99 LYS A C 1
ATOM 812 O O . LYS A 1 99 ? 15.456 -1.745 -11.522 1.00 91.88 99 LYS A O 1
ATOM 817 N N . ARG A 1 100 ? 16.082 -3.148 -9.895 1.00 93.50 100 ARG A N 1
ATOM 818 C CA . ARG A 1 100 ? 17.214 -3.700 -10.647 1.00 93.50 100 ARG A CA 1
ATOM 819 C C . ARG A 1 100 ? 16.786 -4.336 -11.970 1.00 93.50 100 ARG A C 1
ATOM 821 O O . ARG A 1 100 ? 17.502 -4.211 -12.955 1.00 93.50 100 ARG A O 1
ATOM 828 N N . LYS A 1 101 ? 15.638 -5.019 -11.998 1.00 94.44 101 LYS A N 1
ATOM 829 C CA . LYS A 1 101 ? 15.070 -5.573 -13.235 1.00 94.44 101 LYS A CA 1
ATOM 830 C C . LYS A 1 101 ? 14.736 -4.470 -14.237 1.00 94.44 101 LYS A C 1
ATOM 832 O O . LYS A 1 101 ? 15.048 -4.638 -15.408 1.00 94.44 101 LYS A O 1
ATOM 837 N N . LEU A 1 102 ? 14.141 -3.366 -13.785 1.00 94.69 102 LEU A N 1
ATOM 838 C CA . LEU A 1 102 ? 13.856 -2.216 -14.646 1.00 94.69 102 LEU A CA 1
ATOM 839 C C . LEU A 1 102 ? 15.143 -1.613 -15.213 1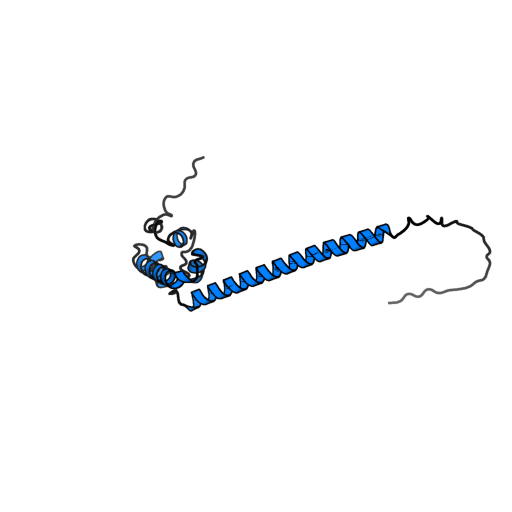.00 94.69 102 LEU A C 1
ATOM 841 O O . LEU A 1 102 ? 15.234 -1.479 -16.426 1.00 94.69 102 LEU A O 1
ATOM 845 N N . ASP A 1 103 ? 16.155 -1.378 -14.375 1.00 94.69 103 ASP A N 1
ATOM 846 C CA . ASP A 1 103 ? 17.442 -0.821 -14.819 1.00 94.69 103 ASP A CA 1
ATOM 847 C C . ASP A 1 103 ? 18.106 -1.701 -15.904 1.00 94.69 103 ASP A C 1
ATOM 849 O O . ASP A 1 103 ? 18.664 -1.209 -16.883 1.00 94.69 103 ASP A O 1
ATOM 853 N N . VAL A 1 104 ? 18.045 -3.030 -15.747 1.00 95.81 104 VAL A N 1
ATOM 854 C CA . VAL A 1 104 ? 18.590 -3.982 -16.733 1.00 95.81 104 VAL A CA 1
ATOM 855 C C . VAL A 1 104 ? 17.796 -3.956 -18.040 1.00 95.81 104 VAL A C 1
ATOM 857 O O . VAL A 1 104 ? 18.397 -3.998 -19.112 1.00 95.81 104 VAL A O 1
ATOM 860 N N . LEU A 1 105 ? 16.465 -3.893 -17.967 1.00 95.56 105 LEU A N 1
ATOM 861 C CA . LEU A 1 105 ? 15.607 -3.816 -19.151 1.00 95.56 105 LEU A CA 1
ATOM 862 C C . LEU A 1 105 ? 15.804 -2.501 -19.912 1.00 95.56 105 LEU A C 1
ATOM 864 O O . LEU A 1 105 ? 15.847 -2.522 -21.138 1.00 95.56 105 LEU A O 1
ATOM 868 N N . GLU A 1 106 ? 15.958 -1.385 -19.202 1.00 95.75 106 GLU A N 1
ATOM 869 C CA . GLU A 1 106 ? 16.247 -0.075 -19.792 1.00 95.75 106 GLU A CA 1
ATOM 870 C C . GLU A 1 106 ? 17.590 -0.096 -20.529 1.00 95.75 106 GLU A C 1
ATOM 872 O O . GLU A 1 106 ? 17.644 0.217 -21.717 1.00 95.75 106 GLU A O 1
ATOM 877 N N . SER A 1 107 ? 18.648 -0.602 -19.888 1.00 95.31 107 SER A N 1
ATOM 878 C CA . SER A 1 107 ? 19.961 -0.736 -20.531 1.00 95.31 107 SER A CA 1
ATOM 879 C C . SER A 1 107 ? 19.930 -1.656 -21.759 1.00 95.31 107 SER A C 1
ATOM 881 O O . SER A 1 107 ? 20.544 -1.351 -22.782 1.00 95.31 107 SER A O 1
ATOM 883 N N . ALA A 1 108 ? 19.188 -2.765 -21.697 1.00 95.06 108 ALA A N 1
ATOM 884 C CA . ALA A 1 108 ? 19.022 -3.659 -22.840 1.00 95.06 108 ALA A CA 1
ATOM 885 C C . ALA A 1 108 ? 18.262 -2.983 -23.996 1.00 95.06 108 ALA A C 1
ATOM 887 O O . ALA A 1 108 ? 18.627 -3.161 -2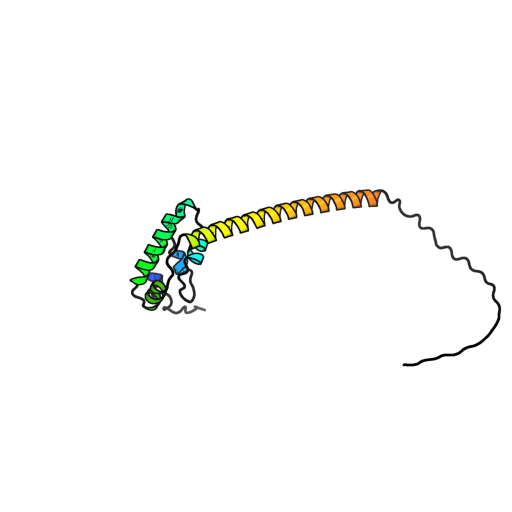5.159 1.00 95.06 108 ALA A O 1
ATOM 888 N N . ALA A 1 109 ? 17.237 -2.184 -23.689 1.00 95.44 109 ALA A N 1
ATOM 889 C CA . ALA A 1 109 ? 16.490 -1.425 -24.688 1.00 95.44 109 ALA A CA 1
ATOM 890 C C . ALA A 1 109 ? 17.366 -0.362 -25.371 1.00 95.44 109 ALA A C 1
ATOM 892 O O . ALA A 1 109 ? 17.310 -0.213 -26.592 1.00 95.44 109 ALA A O 1
ATOM 893 N N . GLU A 1 110 ? 18.217 0.333 -24.615 1.00 95.12 110 GLU A N 1
ATOM 894 C CA . GLU A 1 110 ? 19.181 1.296 -25.161 1.00 95.12 110 GLU A CA 1
ATOM 895 C C . GLU A 1 110 ? 20.204 0.629 -26.088 1.00 95.12 110 GLU A C 1
ATOM 897 O O . GLU A 1 110 ? 20.477 1.137 -27.179 1.00 95.12 110 GLU A O 1
ATOM 902 N N . GLN A 1 111 ? 20.738 -0.532 -25.693 1.00 95.12 111 GLN A N 1
ATOM 903 C CA . GLN A 1 111 ? 21.673 -1.303 -26.518 1.00 95.12 111 GLN A CA 1
ATOM 904 C C . GLN A 1 111 ? 21.026 -1.789 -27.817 1.00 95.12 111 GLN A C 1
ATOM 906 O O . GLN A 1 111 ? 21.645 -1.697 -28.878 1.00 95.12 111 GLN A O 1
ATOM 911 N N . LEU A 1 112 ? 19.776 -2.256 -27.755 1.00 95.81 112 LEU A N 1
ATOM 912 C CA . LEU A 1 112 ? 19.028 -2.670 -28.940 1.00 95.81 112 LEU A CA 1
ATOM 913 C C . LEU A 1 112 ? 18.790 -1.484 -29.886 1.00 95.81 112 LEU A C 1
ATOM 915 O O . LEU A 1 112 ? 19.062 -1.584 -31.079 1.00 95.81 112 LEU A O 1
ATOM 919 N N . ALA A 1 113 ? 18.370 -0.335 -29.351 1.00 94.12 113 ALA A N 1
ATOM 920 C CA . ALA A 1 113 ? 18.164 0.877 -30.142 1.00 94.12 113 ALA A CA 1
ATOM 921 C C . ALA A 1 113 ? 19.462 1.379 -30.799 1.00 94.12 113 ALA A C 1
ATOM 923 O O . ALA A 1 113 ? 19.435 1.905 -31.914 1.00 94.12 113 ALA A O 1
ATOM 924 N N . TYR A 1 114 ? 20.603 1.227 -30.122 1.00 94.38 114 TYR A N 1
ATOM 925 C CA . TYR A 1 114 ? 21.910 1.529 -30.699 1.00 94.38 114 TYR A CA 1
ATOM 926 C C . TYR A 1 114 ? 22.258 0.568 -31.846 1.00 94.38 114 TYR A C 1
ATOM 928 O O . TYR A 1 114 ? 22.596 1.028 -32.938 1.00 94.38 114 TYR A O 1
ATOM 936 N N . ALA A 1 115 ? 22.107 -0.741 -31.629 1.00 93.75 115 ALA A N 1
ATOM 937 C CA . ALA A 1 115 ? 22.380 -1.762 -32.639 1.00 93.75 115 ALA A CA 1
ATOM 938 C C . ALA A 1 115 ? 21.493 -1.603 -33.889 1.00 93.75 115 ALA A C 1
ATOM 940 O O . ALA A 1 115 ? 21.986 -1.719 -35.010 1.00 93.75 115 ALA A O 1
ATOM 941 N N . ASP A 1 116 ? 20.214 -1.255 -33.721 1.00 94.31 116 ASP A N 1
ATOM 942 C CA . ASP A 1 116 ? 19.295 -0.992 -34.837 1.00 94.31 116 ASP A CA 1
ATOM 943 C C . ASP A 1 116 ? 19.732 0.215 -35.675 1.00 94.31 116 ASP A C 1
ATOM 945 O O . ASP A 1 116 ? 19.669 0.189 -36.910 1.00 94.31 116 ASP A O 1
ATOM 949 N N . ARG A 1 117 ? 20.214 1.283 -35.025 1.00 93.69 117 ARG A N 1
ATOM 950 C CA . ARG A 1 117 ? 20.762 2.456 -35.724 1.00 93.69 117 ARG A CA 1
ATOM 951 C C . ARG A 1 117 ? 22.023 2.098 -36.499 1.00 93.69 117 ARG A C 1
ATOM 953 O O . ARG A 1 117 ? 22.163 2.522 -37.646 1.00 93.69 117 ARG A O 1
ATOM 960 N N . GLU A 1 118 ? 22.913 1.313 -35.902 1.00 93.69 118 GLU A N 1
ATOM 961 C CA . GLU A 1 118 ? 24.138 0.852 -36.554 1.00 93.69 118 GLU A CA 1
ATOM 962 C C . GLU A 1 118 ? 23.827 -0.044 -37.762 1.00 93.69 118 GLU A C 1
ATOM 964 O O . GLU A 1 118 ? 24.340 0.195 -38.857 1.00 93.69 118 GLU A O 1
ATOM 969 N N . LEU A 1 119 ? 22.908 -1.003 -37.614 1.00 92.38 119 LEU A N 1
ATOM 970 C CA . LEU A 1 119 ? 22.449 -1.854 -38.711 1.00 92.38 119 LEU A CA 1
ATOM 971 C C . LEU A 1 119 ? 21.824 -1.027 -39.839 1.00 92.38 119 LEU A C 1
ATOM 973 O O . LEU A 1 119 ? 22.143 -1.238 -41.010 1.00 92.38 119 LEU A O 1
ATOM 977 N N . THR A 1 120 ? 20.976 -0.055 -39.499 1.00 93.06 120 THR A N 1
ATOM 978 C CA . THR A 1 120 ? 20.361 0.855 -40.475 1.00 93.06 120 THR A CA 1
ATOM 979 C C . THR A 1 120 ? 21.427 1.643 -41.242 1.00 93.06 120 THR A C 1
ATOM 981 O O . THR A 1 120 ? 21.357 1.742 -42.469 1.00 93.06 120 THR A O 1
ATOM 984 N N . ALA A 1 121 ? 22.452 2.151 -40.551 1.00 90.25 121 ALA A N 1
ATOM 985 C CA . ALA A 1 121 ? 23.568 2.853 -41.179 1.00 90.25 121 ALA A CA 1
ATOM 986 C C . ALA A 1 121 ? 24.376 1.932 -42.112 1.00 90.25 121 ALA A C 1
ATOM 988 O O . ALA A 1 121 ? 24.673 2.309 -43.247 1.00 90.25 121 ALA A O 1
ATOM 989 N N . LEU A 1 122 ? 24.682 0.705 -41.682 1.00 91.06 122 LEU A N 1
ATOM 990 C CA . LEU A 1 122 ? 25.394 -0.282 -42.499 1.00 91.06 122 LEU A CA 1
ATOM 991 C C . LEU A 1 122 ? 24.597 -0.688 -43.746 1.00 91.06 122 LEU A C 1
ATOM 993 O O . LEU A 1 122 ? 25.168 -0.794 -44.835 1.00 91.06 122 LEU A O 1
ATOM 997 N N . LEU A 1 123 ? 23.281 -0.877 -43.618 1.00 90.62 123 LEU A N 1
ATOM 998 C CA . LEU A 1 123 ? 22.396 -1.172 -44.747 1.00 90.62 123 LEU A CA 1
ATOM 999 C C . LEU A 1 123 ? 22.333 -0.007 -45.741 1.00 90.62 123 LEU A C 1
ATOM 1001 O O . LEU A 1 123 ? 22.394 -0.256 -46.945 1.00 90.62 123 LEU A O 1
ATOM 1005 N N . ALA A 1 124 ? 22.283 1.240 -45.265 1.00 88.38 124 ALA A N 1
ATOM 1006 C CA . ALA A 1 124 ? 22.323 2.429 -46.119 1.00 88.38 124 ALA A CA 1
ATOM 1007 C C . ALA A 1 124 ? 23.659 2.563 -46.876 1.00 88.38 124 ALA A C 1
ATOM 1009 O O . ALA A 1 124 ? 23.678 2.856 -48.071 1.00 88.38 124 ALA A O 1
ATOM 1010 N N . VAL A 1 125 ? 24.790 2.287 -46.216 1.00 86.94 125 VAL A N 1
ATOM 1011 C CA . VAL A 1 125 ? 26.110 2.260 -46.875 1.00 86.94 125 VAL A CA 1
ATOM 1012 C C . VAL A 1 125 ? 26.180 1.146 -47.920 1.00 86.94 125 VAL A C 1
ATOM 1014 O O . VAL A 1 125 ? 26.739 1.339 -49.002 1.00 86.94 125 VAL A O 1
ATOM 1017 N N . ARG A 1 126 ? 25.619 -0.030 -47.616 1.00 79.06 126 ARG A N 1
ATOM 1018 C CA . ARG A 1 126 ? 25.593 -1.163 -48.546 1.00 79.06 126 ARG A CA 1
ATOM 1019 C C . ARG A 1 126 ? 24.734 -0.867 -49.771 1.00 79.06 126 ARG A C 1
ATOM 1021 O O . ARG A 1 126 ? 25.188 -1.137 -50.878 1.00 79.06 126 ARG A O 1
ATOM 1028 N N . SER A 1 127 ? 23.532 -0.321 -49.596 1.00 81.19 127 SER A N 1
ATOM 1029 C CA . SER A 1 127 ? 22.642 0.005 -50.716 1.00 81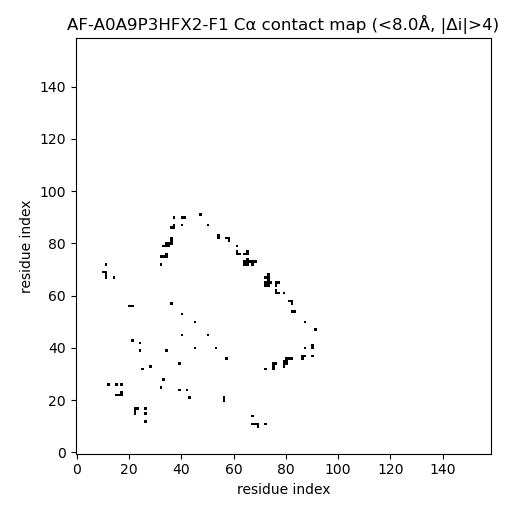.19 127 SER A CA 1
ATOM 1030 C C . SER A 1 127 ? 23.225 1.097 -51.614 1.00 81.19 127 SER A C 1
ATOM 1032 O O . SER A 1 127 ? 23.119 0.986 -52.830 1.00 81.19 127 SER A O 1
ATOM 1034 N N . ALA A 1 128 ? 23.938 2.077 -51.051 1.00 74.44 128 ALA A N 1
ATOM 1035 C CA . ALA A 1 128 ? 24.648 3.099 -51.823 1.00 74.44 128 ALA A CA 1
ATOM 1036 C C . ALA A 1 128 ? 25.832 2.551 -52.650 1.00 74.44 128 ALA A C 1
ATOM 1038 O O . ALA A 1 128 ? 26.230 3.166 -53.636 1.00 74.44 128 ALA A O 1
ATOM 1039 N N . LYS A 1 129 ? 26.407 1.401 -52.265 1.00 72.25 129 LYS A N 1
ATOM 1040 C CA . LYS A 1 129 ? 27.515 0.744 -52.985 1.0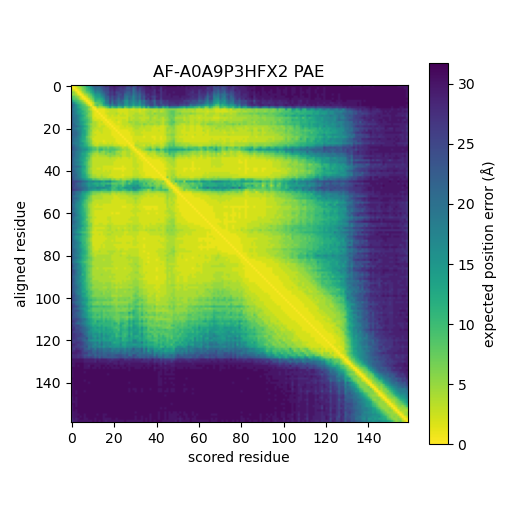0 72.25 129 LYS A CA 1
ATOM 1041 C C . LYS A 1 129 ? 27.069 -0.209 -54.095 1.00 72.25 129 LYS A C 1
ATOM 1043 O O . LYS A 1 129 ? 27.924 -0.659 -54.854 1.00 72.25 129 LYS A O 1
ATOM 1048 N N . ILE A 1 130 ? 25.782 -0.544 -54.195 1.00 59.75 130 ILE A N 1
ATOM 1049 C CA . ILE A 1 130 ? 25.261 -1.359 -55.298 1.00 59.75 130 ILE A CA 1
ATOM 1050 C C . ILE A 1 130 ? 24.987 -0.406 -56.474 1.00 59.75 130 ILE A C 1
ATOM 1052 O O . ILE A 1 130 ? 24.058 0.396 -56.379 1.00 59.75 130 ILE A O 1
ATOM 1056 N N . PRO A 1 131 ? 25.769 -0.439 -57.573 1.00 55.50 131 PRO A N 1
ATOM 1057 C CA . PRO A 1 131 ? 25.421 0.324 -58.766 1.00 55.50 131 PRO A CA 1
ATOM 1058 C C . PRO A 1 131 ? 24.068 -0.171 -59.301 1.00 55.50 131 PRO A C 1
ATOM 1060 O O . PRO A 1 131 ? 23.777 -1.366 -59.172 1.00 55.50 131 PRO A O 1
ATOM 1063 N N . PRO A 1 132 ? 23.230 0.702 -59.895 1.00 52.72 132 PRO A N 1
ATOM 1064 C CA . PRO A 1 132 ? 21.980 0.266 -60.501 1.00 52.72 132 PRO A CA 1
ATOM 1065 C C . PRO A 1 132 ? 22.312 -0.837 -61.500 1.00 52.72 132 PRO A C 1
ATOM 1067 O O . PRO A 1 132 ? 23.120 -0.634 -62.406 1.00 52.72 132 PRO A O 1
ATOM 1070 N N . ALA A 1 133 ? 21.744 -2.023 -61.284 1.00 50.56 133 ALA A N 1
ATOM 1071 C CA . ALA A 1 133 ? 21.923 -3.133 -62.194 1.00 50.56 133 ALA A CA 1
ATOM 1072 C C . ALA A 1 133 ? 21.526 -2.659 -63.592 1.00 50.56 133 ALA A C 1
ATOM 1074 O O . ALA A 1 133 ? 20.370 -2.315 -63.846 1.00 50.56 133 ALA A O 1
ATOM 1075 N N . THR A 1 134 ? 22.508 -2.634 -64.491 1.00 45.69 134 THR A N 1
ATOM 1076 C CA . THR A 1 134 ? 22.284 -2.689 -65.924 1.00 45.69 134 THR A CA 1
ATOM 1077 C C . THR A 1 134 ? 21.285 -3.812 -66.152 1.00 45.69 134 THR A C 1
ATOM 1079 O O . THR A 1 134 ? 21.575 -4.977 -65.875 1.00 45.69 134 THR A O 1
ATOM 1082 N N . VAL A 1 135 ? 20.082 -3.450 -66.587 1.00 46.31 135 VAL A N 1
ATOM 1083 C CA . VAL A 1 135 ? 19.067 -4.385 -67.058 1.00 46.31 135 VAL A CA 1
ATOM 1084 C C . VAL A 1 135 ? 19.673 -5.080 -68.275 1.00 46.31 135 VAL A C 1
ATOM 1086 O O . VAL A 1 135 ? 19.580 -4.583 -69.394 1.00 46.31 135 VAL A O 1
ATOM 1089 N N . VAL A 1 136 ? 20.379 -6.193 -68.068 1.00 44.06 136 VAL A N 1
ATOM 1090 C CA . VAL A 1 136 ? 20.779 -7.062 -69.171 1.00 44.06 136 VAL A CA 1
ATOM 1091 C C . VAL A 1 136 ? 19.513 -7.787 -69.584 1.00 44.06 136 VAL A C 1
ATOM 1093 O O . VAL A 1 136 ? 19.043 -8.708 -68.917 1.00 44.06 136 VAL A O 1
ATOM 1096 N N . ALA A 1 137 ? 18.920 -7.270 -70.655 1.00 42.75 137 ALA A N 1
ATOM 1097 C CA . ALA A 1 137 ? 17.812 -7.877 -71.354 1.00 42.75 137 ALA A CA 1
ATOM 1098 C C . ALA A 1 137 ? 18.109 -9.363 -71.599 1.00 42.75 137 ALA A C 1
ATOM 1100 O O . ALA A 1 137 ? 19.110 -9.721 -72.222 1.00 42.75 137 ALA A O 1
ATOM 1101 N N . VAL A 1 138 ? 17.212 -10.225 -71.124 1.00 42.69 138 VAL A 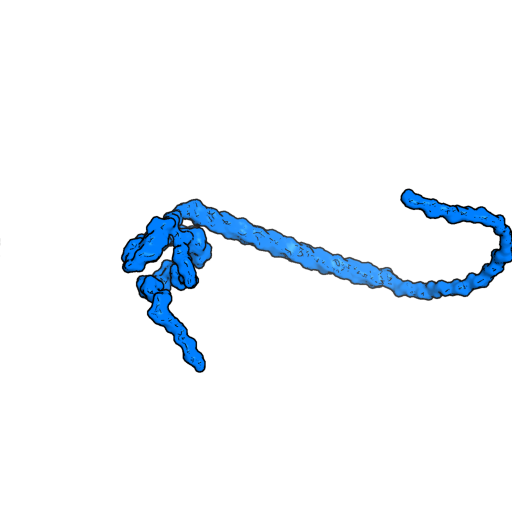N 1
ATOM 1102 C CA . VAL A 1 138 ? 17.093 -11.598 -71.610 1.00 42.69 138 VAL A CA 1
ATOM 1103 C C . VAL A 1 138 ? 16.629 -11.498 -73.063 1.00 42.69 138 VAL A C 1
ATOM 1105 O O . VAL A 1 138 ? 15.435 -11.427 -73.354 1.00 42.69 138 VAL A O 1
ATOM 1108 N N . SER A 1 139 ? 17.585 -11.418 -73.985 1.00 42.00 139 SER A N 1
ATOM 1109 C CA . SER A 1 139 ? 17.317 -11.537 -75.412 1.00 42.00 139 SER A CA 1
ATOM 1110 C C . SER A 1 139 ? 16.999 -12.994 -75.717 1.00 42.00 139 SER A C 1
ATOM 1112 O O . SER A 1 139 ? 17.874 -13.858 -75.712 1.00 42.00 139 SER A O 1
ATOM 1114 N N . LYS A 1 140 ? 15.717 -13.258 -75.981 1.00 48.56 140 LYS A N 1
ATOM 1115 C CA . LYS A 1 140 ? 15.262 -14.445 -76.705 1.00 48.56 140 LYS A CA 1
ATOM 1116 C C . LYS A 1 140 ? 16.075 -14.576 -77.995 1.00 48.56 140 LYS A C 1
ATOM 1118 O O . LYS A 1 140 ? 16.074 -13.648 -78.798 1.00 48.56 140 LYS A O 1
ATOM 1123 N N . SER A 1 141 ? 16.681 -15.736 -78.225 1.00 40.03 141 SER A N 1
ATOM 1124 C CA . SER A 1 141 ? 17.001 -16.171 -79.582 1.00 40.03 141 SER A CA 1
ATOM 1125 C C . SER A 1 141 ? 16.717 -17.663 -79.717 1.00 40.03 141 SER A C 1
ATOM 1127 O O . SER A 1 141 ? 17.327 -18.508 -79.069 1.00 40.03 141 SER A O 1
ATOM 1129 N N . THR A 1 142 ? 15.685 -17.928 -80.503 1.00 48.28 142 THR A N 1
ATOM 1130 C CA . THR A 1 142 ? 15.190 -19.208 -81.005 1.00 48.28 142 THR A CA 1
ATOM 1131 C C . THR A 1 142 ? 16.133 -19.802 -82.051 1.00 48.28 142 THR A C 1
ATOM 1133 O O . THR A 1 142 ? 16.633 -19.054 -82.886 1.00 48.28 142 THR A O 1
ATOM 1136 N N . ASN A 1 143 ? 16.309 -21.128 -82.039 1.00 39.50 143 ASN A N 1
ATOM 1137 C CA . ASN A 1 143 ? 16.166 -22.058 -83.182 1.00 39.50 143 ASN A CA 1
ATOM 1138 C C . ASN A 1 143 ? 16.602 -23.462 -82.710 1.00 39.50 143 ASN A C 1
ATOM 1140 O O . ASN A 1 143 ? 17.693 -23.613 -82.177 1.00 39.50 143 ASN A O 1
ATOM 1144 N N . THR A 1 144 ? 15.694 -24.436 -82.599 1.00 49.06 144 THR A N 1
ATOM 1145 C CA . THR A 1 144 ? 15.173 -25.319 -83.668 1.00 49.06 144 THR A CA 1
ATOM 1146 C C . THR A 1 144 ? 16.235 -26.290 -84.180 1.00 49.06 144 THR A C 1
ATOM 1148 O O . THR A 1 144 ? 16.996 -25.923 -85.061 1.00 49.06 144 THR A O 1
ATOM 1151 N N . GLU A 1 145 ? 16.222 -27.523 -83.660 1.00 36.34 145 GLU A N 1
ATOM 1152 C CA . GLU A 1 145 ? 16.243 -28.760 -84.461 1.00 36.34 145 GLU A CA 1
ATOM 1153 C C . GLU A 1 145 ? 15.959 -29.992 -83.571 1.00 36.34 145 GLU A C 1
ATOM 1155 O O . GLU A 1 145 ? 16.699 -30.330 -82.653 1.00 36.34 145 GLU A O 1
ATOM 1160 N N . MET A 1 146 ? 14.812 -30.617 -83.841 1.00 44.19 146 MET A N 1
ATOM 1161 C CA . MET A 1 146 ? 14.439 -32.017 -83.572 1.00 44.19 146 MET A CA 1
ATOM 1162 C C . MET A 1 146 ? 14.764 -32.793 -84.871 1.00 44.19 146 MET A C 1
ATOM 1164 O O . MET A 1 146 ? 14.708 -32.140 -85.919 1.00 44.19 146 MET A O 1
ATOM 1168 N N . PRO A 1 147 ? 15.000 -34.130 -84.902 1.00 54.25 147 PRO A N 1
ATOM 1169 C CA . PRO A 1 147 ? 14.028 -35.085 -84.345 1.00 54.25 147 PRO A CA 1
ATOM 1170 C C . PRO A 1 147 ? 14.521 -36.489 -83.901 1.00 54.25 147 PRO A C 1
ATOM 1172 O O . PRO A 1 147 ? 15.599 -36.942 -84.265 1.00 54.25 147 PRO A O 1
ATOM 1175 N N . ASN A 1 148 ? 13.580 -37.191 -83.243 1.00 43.09 148 ASN A N 1
ATOM 1176 C CA . ASN A 1 148 ? 13.365 -38.653 -83.151 1.00 43.09 148 ASN A CA 1
ATOM 1177 C C . ASN A 1 148 ? 14.433 -39.515 -82.440 1.00 43.09 148 ASN A C 1
ATOM 1179 O O . ASN A 1 148 ? 15.622 -39.297 -82.586 1.00 43.09 148 ASN A O 1
ATOM 1183 N N . ALA A 1 149 ? 14.095 -40.546 -81.658 1.00 44.34 149 ALA A N 1
ATOM 1184 C CA . ALA A 1 149 ? 12.961 -41.476 -81.701 1.00 44.34 149 ALA A CA 1
ATOM 1185 C C . ALA A 1 149 ? 12.637 -41.995 -80.268 1.00 44.34 149 ALA A C 1
ATOM 1187 O O . ALA A 1 149 ? 13.539 -42.013 -79.437 1.00 44.34 149 ALA A O 1
ATOM 1188 N N . VAL A 1 150 ? 11.354 -42.170 -79.889 1.00 46.16 150 VAL A N 1
ATOM 1189 C CA . VAL A 1 150 ? 10.604 -43.462 -79.765 1.00 46.16 150 VAL A CA 1
ATOM 1190 C C . VAL A 1 150 ? 11.245 -44.386 -78.696 1.00 46.16 150 VAL A C 1
ATOM 1192 O O . VAL A 1 150 ? 12.424 -44.678 -78.805 1.00 46.16 150 VAL A O 1
ATOM 1195 N N . GLU A 1 151 ? 10.623 -44.837 -77.597 1.00 45.16 151 GLU A N 1
ATOM 1196 C CA . GLU A 1 151 ? 9.298 -45.450 -77.384 1.00 45.16 151 GLU A CA 1
ATOM 1197 C C . GLU A 1 151 ? 9.044 -45.655 -75.860 1.00 45.16 151 GLU A C 1
ATOM 1199 O O . GLU A 1 151 ? 10.007 -45.705 -75.102 1.00 45.16 151 GLU A O 1
ATOM 1204 N N . GLU A 1 152 ? 7.764 -45.787 -75.465 1.00 43.38 152 GLU A N 1
ATOM 1205 C CA . GLU A 1 152 ? 7.179 -46.626 -74.378 1.00 43.38 152 GLU A CA 1
ATOM 1206 C C . GLU A 1 152 ? 7.874 -46.746 -72.993 1.00 43.38 152 GLU A C 1
ATOM 1208 O O . GLU A 1 152 ? 9.042 -47.072 -72.869 1.00 43.38 152 GLU A O 1
ATOM 1213 N N . GLY A 1 153 ? 7.221 -46.626 -71.834 1.00 43.75 153 GLY A N 1
ATOM 1214 C CA . GLY A 1 153 ? 5.810 -46.655 -71.471 1.00 43.75 153 GLY A CA 1
ATOM 1215 C C . GLY A 1 153 ? 5.656 -46.907 -69.954 1.00 43.75 153 GLY A C 1
ATOM 1216 O O . GLY A 1 153 ? 6.635 -47.102 -69.237 1.00 43.75 153 GLY A O 1
ATOM 1217 N N . VAL A 1 154 ? 4.394 -46.973 -69.515 1.00 54.06 154 VAL A N 1
ATOM 1218 C CA . VAL A 1 154 ? 3.902 -47.652 -68.293 1.00 54.06 154 VAL A CA 1
ATOM 1219 C C . VAL A 1 154 ? 4.009 -46.905 -66.947 1.00 54.06 154 VAL A C 1
ATOM 1221 O O . VAL A 1 154 ? 4.864 -47.140 -66.100 1.00 54.06 154 VAL A O 1
ATOM 1224 N N . GLU A 1 155 ? 3.024 -46.030 -66.743 1.00 55.53 155 GLU A N 1
ATOM 1225 C CA . GLU A 1 155 ? 2.021 -46.083 -65.665 1.00 55.53 155 GLU A CA 1
ATOM 1226 C C . GLU A 1 155 ? 2.141 -47.241 -64.649 1.00 55.53 155 GLU A C 1
ATOM 1228 O O . GLU A 1 155 ? 1.875 -48.387 -65.001 1.00 55.53 155 GLU A O 1
ATOM 1233 N N . ARG A 1 156 ? 2.408 -46.935 -63.367 1.00 54.09 156 ARG A N 1
ATOM 1234 C CA . ARG A 1 156 ? 1.837 -47.680 -62.227 1.00 54.09 156 ARG A CA 1
ATOM 1235 C C . ARG A 1 156 ? 1.599 -46.788 -61.007 1.00 54.09 156 ARG A C 1
ATOM 1237 O O . ARG A 1 156 ? 2.532 -46.302 -60.374 1.00 54.09 156 ARG A O 1
ATOM 1244 N N . GLN A 1 157 ? 0.315 -46.651 -60.683 1.00 52.25 157 GLN A N 1
ATOM 1245 C CA . GLN A 1 157 ? -0.201 -46.559 -59.319 1.00 52.25 157 GLN A CA 1
ATOM 1246 C C . GLN A 1 157 ? 0.319 -47.736 -58.476 1.00 52.25 157 GLN A C 1
ATOM 1248 O O . GLN A 1 157 ? 0.568 -48.815 -59.018 1.00 52.25 157 GLN A O 1
ATOM 1253 N N . ASN A 1 158 ? 0.444 -47.545 -57.164 1.00 44.53 158 ASN A N 1
ATOM 1254 C CA . ASN A 1 158 ? -0.336 -48.288 -56.166 1.00 44.53 158 ASN A CA 1
ATOM 1255 C C . ASN A 1 158 ? 0.095 -47.880 -54.748 1.00 44.53 158 ASN A C 1
ATOM 1257 O O . ASN A 1 158 ? 1.289 -47.860 -54.458 1.00 44.53 158 ASN A O 1
ATOM 1261 N N . ASP A 1 159 ? -0.927 -47.546 -53.956 1.00 48.25 159 ASP A N 1
ATOM 1262 C CA . ASP A 1 159 ? -1.153 -47.831 -52.527 1.00 48.25 159 ASP A CA 1
ATOM 1263 C C . ASP A 1 159 ? 0.003 -47.733 -51.517 1.00 48.25 159 ASP A C 1
ATOM 1265 O O . ASP A 1 159 ? 0.912 -48.594 -51.517 1.00 48.25 159 ASP A O 1
#

Radius of gyration: 37.92 Å; Cα contacts (8 Å, |Δi|>4): 68; chains: 1; bounding box: 60×61×104 Å

Secondary structure (DSSP, 8-state):
------TTTTTTGGGS-TTSTTHHHHHT--SS----HHHHHHHHT--GGGHHHHHHHHHHHHHHHHT-S-HHHHHHHHHSPP--HHHHHHHHHHHHHHHHHHHHHHHHHHHHHHHHHHHHHHHHHHHHHS-----------------------------

Solvent-accessible surface area (backbone atoms only — not comparable to full-atom values): 10169 Å² total; per-residue (Å²): 135,84,80,85,74,76,96,70,88,58,70,67,63,68,76,52,59,68,88,42,90,70,35,58,64,66,66,66,53,87,66,83,85,76,59,51,49,62,62,49,50,61,72,63,65,68,63,80,89,46,53,68,56,51,43,51,52,51,56,49,48,39,55,54,36,48,66,42,93,44,64,72,51,19,55,41,32,70,70,33,62,79,70,52,68,65,56,54,52,51,51,51,51,51,50,52,52,54,50,53,52,50,56,52,50,51,52,51,50,53,52,50,56,49,51,54,52,50,51,51,52,52,50,52,56,49,57,72,66,54,73,82,75,76,81,75,74,86,74,85,78,89,82,91,86,82,83,88,78,91,79,90,83,82,91,76,88,80,136

Organism: NCBI:txid205924

pLDDT: mean 79.4, std 19.81, range [36.34, 95.88]

Foldseek 3Di:
DDPDDDPPPPPQLVVQDPPQPLNVVQNVPPDQRAAELLVSCVVNVDDPVCVVVSLVSSVVVLVVQCVGPDPSSVVNSVVYDRDDPVSVVVNVVVVVVVVVVVVVVVVVVVVVVVVVVVVVVVVVVVVVPDDPDPPPDPDDDDDDDDDDDDDDDDDDDDD

Mean predicted aligned error: 14.68 Å

Sequence (159 aa):
MASSGCPAETGWRAEINAKRPGATYFLAQGGRLRFDPAEYIEYRSLERESSVTLRREWAKWLRDLNNSSFEHVRRTAAAARRMTQDHLDNYYIDRIVKKRKLDVLESAAEQLAYADRELTALLAVRSAKIPPATVVAVSKSTNTEMPNAVEEGVERQND